Protein AF-A0A6M3JPR7-F1 (afdb_monomer_lite)

pLDDT: mean 76.63, std 16.56, range [42.06, 94.94]

Sequence (146 aa):
TGLKMEKDELDKMLKEKGIVEGVSNKSWAKVNKSKLPSSAFLIVGDPEKKSTWKLPYKEENGDVNLGALRAIAAAVAGARTGKPMTIPTEVKTKIEKLLKQYKIGQYANESAEDVSYFESELAKLNFLETIKEENTTIGFYEYRRT

Organism: NCBI:txid1070528

Foldseek 3Di:
DDPPDDPVVVQVVCVVVVNDAAA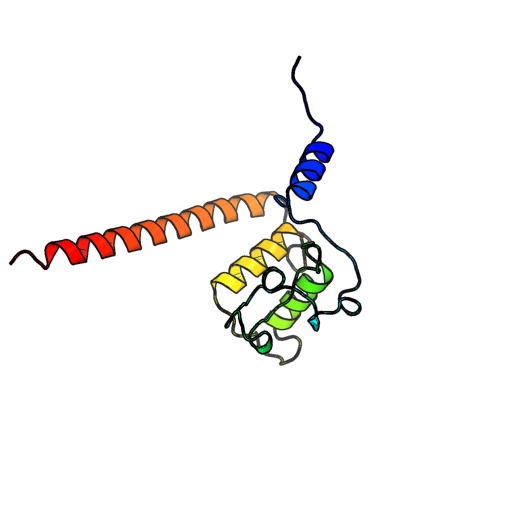DAPDPVPADPVPAQLLQALFDDDNVDCVRTDQGQAGNSRHGYPNSLQVVVCVQCPVPNVHGDDDDPVSVVVSVLVCCVVCHDPNVPDDPVVNVVVVVVVVVVVVVVVVVVVVVVVVVVVVPPD

Radius of gyration: 19.87 Å; chains: 1; bounding box: 50×45×60 Å

Structure (mmCIF, N/CA/C/O backbone):
data_AF-A0A6M3JPR7-F1
#
_entry.id   AF-A0A6M3JPR7-F1
#
loop_
_atom_site.group_PDB
_atom_site.id
_atom_site.type_symbol
_atom_site.label_atom_id
_atom_site.label_alt_id
_atom_site.label_comp_id
_atom_site.label_asym_id
_atom_site.label_entity_id
_atom_site.label_seq_id
_atom_site.pdbx_PDB_ins_code
_atom_site.Cartn_x
_atom_site.Cartn_y
_atom_site.Cartn_z
_atom_site.occupancy
_atom_site.B_iso_or_equiv
_atom_site.auth_seq_id
_atom_site.auth_comp_id
_atom_site.auth_asym_id
_atom_site.auth_atom_id
_atom_site.pdbx_PDB_model_num
ATOM 1 N N . THR A 1 1 ? -26.005 25.138 20.123 1.00 44.25 1 THR A N 1
ATOM 2 C CA . THR A 1 1 ? -24.667 24.861 20.688 1.00 44.25 1 THR A CA 1
ATOM 3 C C . THR A 1 1 ? -24.030 23.810 19.808 1.00 44.25 1 THR A C 1
ATOM 5 O O . THR A 1 1 ? -24.482 22.675 19.821 1.00 44.25 1 THR A O 1
ATOM 8 N N . GLY A 1 2 ? -23.142 24.214 18.898 1.00 48.09 2 GLY A N 1
ATOM 9 C CA . GLY A 1 2 ? -22.598 23.309 17.884 1.00 48.09 2 GLY A CA 1
ATOM 10 C C . GLY A 1 2 ? -21.660 22.295 18.525 1.00 48.09 2 GLY A C 1
ATOM 11 O O . GLY A 1 2 ? -20.641 22.689 19.085 1.00 48.09 2 GLY A O 1
ATOM 12 N N . LEU A 1 3 ? -22.019 21.014 18.450 1.00 47.62 3 LEU A N 1
ATOM 13 C CA . LEU A 1 3 ? -21.139 19.890 18.757 1.00 47.62 3 LEU A CA 1
ATOM 14 C C . LEU A 1 3 ? -19.966 19.922 17.770 1.00 47.62 3 LEU A C 1
ATOM 16 O O . LEU A 1 3 ? -20.029 19.340 16.690 1.00 47.62 3 LEU A O 1
ATOM 20 N N . LYS A 1 4 ? -18.898 20.642 18.116 1.00 55.38 4 LYS A N 1
ATOM 21 C CA . LYS A 1 4 ? -17.585 20.383 17.534 1.00 55.38 4 LYS A CA 1
ATOM 22 C C . LYS A 1 4 ? -17.091 19.098 18.189 1.00 55.38 4 LYS A C 1
ATOM 24 O O . LYS A 1 4 ? -16.479 19.161 19.246 1.00 55.38 4 LYS A O 1
ATOM 29 N N . MET A 1 5 ? -17.428 17.950 17.604 1.00 58.34 5 MET A N 1
ATOM 30 C CA . MET A 1 5 ? -16.654 16.739 17.878 1.00 58.34 5 MET A CA 1
ATOM 31 C C . MET A 1 5 ? -15.210 17.030 17.479 1.00 58.34 5 MET A C 1
ATOM 33 O O . MET A 1 5 ? -14.964 17.551 16.385 1.00 58.34 5 MET A O 1
ATOM 37 N N . GLU A 1 6 ? -14.273 16.748 18.377 1.00 72.62 6 GLU A N 1
ATOM 38 C CA . GLU A 1 6 ? -12.856 16.850 18.058 1.00 72.62 6 GLU A CA 1
ATOM 39 C C . GLU A 1 6 ? -12.512 15.849 16.954 1.00 72.62 6 GLU A C 1
ATOM 41 O O . GLU A 1 6 ? -13.039 14.736 16.897 1.00 72.62 6 GLU A O 1
ATOM 46 N N . LYS A 1 7 ? -11.620 16.263 16.051 1.00 65.00 7 LYS A N 1
ATOM 47 C CA . LYS A 1 7 ? -11.172 15.451 14.914 1.00 65.00 7 LYS A CA 1
ATOM 48 C C . LYS A 1 7 ? -10.699 14.059 15.356 1.00 65.00 7 LYS A C 1
ATOM 50 O O . LYS A 1 7 ? -10.985 13.078 14.679 1.00 65.00 7 LYS A O 1
ATOM 55 N N . ASP A 1 8 ? -10.069 13.981 16.523 1.00 67.50 8 ASP A N 1
ATOM 56 C CA . ASP A 1 8 ? -9.531 12.744 17.086 1.00 67.50 8 ASP A CA 1
ATOM 57 C C . ASP A 1 8 ? -10.634 11.768 17.537 1.00 67.50 8 ASP A C 1
ATOM 59 O O . ASP A 1 8 ? -10.497 10.554 17.371 1.00 67.50 8 ASP A O 1
ATOM 63 N N . GLU A 1 9 ? -11.764 12.271 18.047 1.00 73.88 9 GLU A N 1
ATOM 64 C CA . GLU A 1 9 ? -12.931 11.439 18.371 1.00 73.88 9 GLU A CA 1
ATOM 65 C C . GLU A 1 9 ? -13.627 10.936 17.105 1.00 73.88 9 GLU A C 1
ATOM 67 O O . GLU A 1 9 ? -14.051 9.779 17.050 1.00 73.88 9 GLU A O 1
ATOM 72 N N . LEU A 1 10 ? -13.695 11.776 16.068 1.00 70.00 10 LEU A N 1
ATOM 73 C CA . LEU A 1 10 ? -14.242 11.389 14.772 1.00 70.00 10 LEU A CA 1
ATOM 74 C C . LEU A 1 10 ? -13.397 10.276 14.135 1.00 70.00 10 LEU A C 1
ATOM 76 O O . LEU A 1 10 ? -13.945 9.255 13.726 1.00 70.00 10 LEU A O 1
ATOM 80 N N . ASP A 1 11 ? -12.071 10.427 14.120 1.00 66.19 11 ASP A N 1
ATOM 81 C CA . ASP A 1 11 ? -11.140 9.422 13.595 1.00 66.19 11 ASP A CA 1
ATOM 82 C C . ASP A 1 11 ? -11.222 8.111 14.388 1.00 66.19 11 ASP A C 1
ATOM 84 O O . ASP A 1 11 ? -11.224 7.024 13.803 1.00 66.19 11 ASP A O 1
ATOM 88 N N . LYS A 1 12 ? -11.373 8.189 15.716 1.00 69.94 12 LYS A N 1
ATOM 89 C CA . LYS A 1 12 ? -11.585 7.013 16.567 1.00 69.94 12 LYS A CA 1
ATOM 90 C C . LYS A 1 12 ? -12.901 6.301 16.243 1.00 69.94 12 LYS A C 1
ATOM 92 O O . LYS A 1 12 ? -12.891 5.089 16.031 1.00 69.94 12 LYS A O 1
ATOM 97 N N . MET A 1 13 ? -14.014 7.031 16.139 1.00 69.75 13 MET A N 1
ATOM 98 C CA . MET A 1 13 ? -15.317 6.459 15.778 1.00 69.75 13 MET A CA 1
ATOM 99 C C . MET A 1 13 ? -15.316 5.864 14.368 1.00 69.75 13 MET A C 1
ATOM 101 O O . MET A 1 13 ? -15.912 4.813 14.134 1.00 69.75 13 MET A O 1
ATOM 105 N N . LEU A 1 14 ? -14.653 6.519 13.414 1.00 66.81 14 LEU A N 1
ATOM 106 C CA . LEU A 1 14 ? -14.526 6.022 12.049 1.00 66.81 14 LEU A CA 1
ATOM 107 C C . LEU A 1 14 ? -13.654 4.763 11.990 1.00 66.81 14 LEU A C 1
ATOM 109 O O . LEU A 1 14 ? -13.977 3.841 11.243 1.00 66.81 14 LEU A O 1
ATOM 113 N N . LYS A 1 15 ? -12.599 4.681 12.807 1.00 65.06 15 LYS A N 1
ATOM 114 C CA . LYS A 1 15 ? -11.770 3.479 12.944 1.00 65.06 15 LYS A CA 1
ATOM 115 C C . LYS A 1 15 ? -12.541 2.320 13.582 1.00 65.06 15 LYS A C 1
ATOM 117 O O . LYS A 1 15 ? -12.483 1.203 13.078 1.00 65.06 15 LYS A O 1
ATOM 122 N N . GLU A 1 16 ? -13.316 2.579 14.636 1.00 66.25 16 GLU A N 1
ATOM 123 C CA . GLU A 1 16 ? -14.183 1.577 15.282 1.00 66.25 16 GLU A CA 1
ATOM 124 C C . GLU A 1 16 ? -15.290 1.073 14.348 1.00 66.25 16 GLU A C 1
ATOM 126 O O . GLU A 1 16 ? -15.624 -0.110 14.357 1.00 66.25 16 GLU A O 1
ATOM 131 N N . LYS A 1 17 ? -15.819 1.947 13.485 1.00 61.78 17 LYS A N 1
ATOM 132 C CA . LYS A 1 17 ? -16.781 1.576 12.439 1.00 61.78 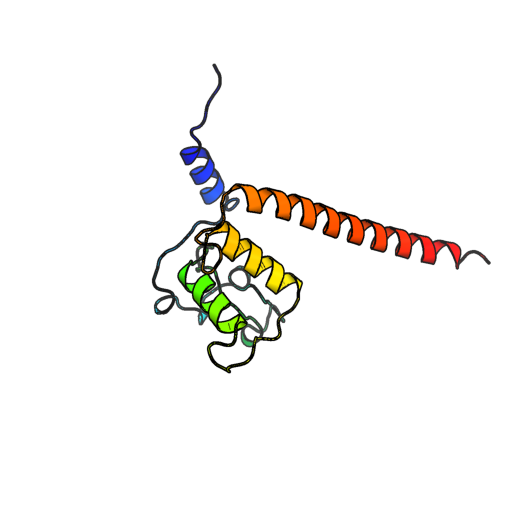17 LYS A CA 1
ATOM 133 C C . LYS A 1 17 ? -16.137 0.927 11.207 1.00 61.78 17 LYS A C 1
ATOM 135 O O . LYS A 1 17 ? -16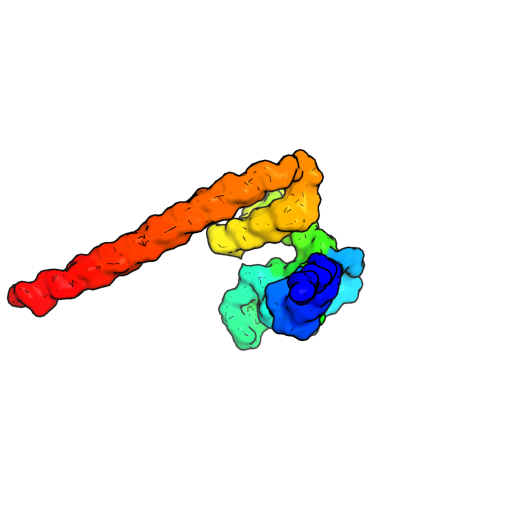.855 0.598 10.267 1.00 61.78 17 LYS A O 1
ATOM 140 N N . GLY A 1 18 ? -14.811 0.756 11.185 1.00 55.28 18 GLY A N 1
ATOM 141 C CA . GLY A 1 18 ? -14.072 0.189 10.051 1.00 55.28 18 GLY A CA 1
ATOM 142 C C . GLY A 1 18 ? -14.085 1.063 8.791 1.00 55.28 18 GLY A C 1
ATOM 143 O O . GLY A 1 18 ? -13.797 0.572 7.703 1.00 55.28 18 GLY A O 1
ATOM 144 N N . ILE A 1 19 ? -14.440 2.343 8.928 1.00 56.31 19 ILE A N 1
ATOM 145 C CA . ILE A 1 19 ? -14.526 3.321 7.834 1.00 56.31 19 ILE A CA 1
ATOM 146 C C . ILE A 1 19 ? -13.140 3.903 7.526 1.00 56.31 19 ILE A C 1
ATOM 148 O O . ILE A 1 19 ? -12.846 4.217 6.374 1.00 56.31 19 ILE A O 1
ATOM 152 N N . VAL A 1 20 ? -12.273 4.021 8.537 1.00 59.84 20 VAL A N 1
ATOM 153 C CA . VAL A 1 20 ? -10.898 4.516 8.385 1.00 59.84 20 VAL A CA 1
ATOM 154 C C . VAL A 1 20 ? -9.914 3.418 8.766 1.00 59.84 20 VAL A C 1
ATOM 156 O O . VAL A 1 20 ? -9.934 2.894 9.880 1.00 59.84 20 VAL A O 1
ATOM 159 N N . GLU A 1 21 ? -9.042 3.067 7.823 1.00 71.12 21 GLU A N 1
ATOM 160 C CA . GLU A 1 21 ? -7.968 2.100 8.042 1.00 71.12 21 GLU A CA 1
ATOM 161 C C . GLU A 1 21 ? -6.944 2.685 9.023 1.00 71.12 21 GLU A C 1
ATOM 163 O O . GLU A 1 21 ? -6.419 3.783 8.815 1.00 71.12 21 GLU A O 1
ATOM 168 N N . GLY A 1 22 ? -6.641 1.963 10.103 1.00 80.69 22 GLY A N 1
ATOM 169 C CA . GLY A 1 22 ? -5.565 2.365 10.999 1.00 80.69 22 GLY A CA 1
ATOM 170 C C . GLY A 1 22 ? -4.186 2.121 10.391 1.00 80.69 22 GLY A C 1
ATOM 171 O O . GLY A 1 22 ? -4.035 1.460 9.365 1.00 80.69 22 GLY A O 1
ATOM 172 N N . VAL A 1 23 ? -3.156 2.655 11.045 1.00 86.25 23 VAL A N 1
ATOM 173 C CA . VAL A 1 23 ? -1.761 2.528 10.609 1.00 86.25 23 VAL A CA 1
ATOM 174 C C . VAL A 1 23 ? -0.957 1.774 11.656 1.00 86.25 23 VAL A C 1
ATOM 176 O O . VAL A 1 23 ? -1.051 2.063 12.849 1.00 86.25 23 VAL A O 1
ATOM 179 N N . SER A 1 24 ? -0.122 0.840 11.205 1.00 88.88 24 SER A N 1
ATOM 180 C CA . SER A 1 24 ? 0.785 0.069 12.048 1.00 88.88 24 SER A CA 1
ATOM 181 C C . SER A 1 24 ? 2.248 0.272 11.654 1.00 88.88 24 SER A C 1
ATOM 183 O O . SER A 1 24 ? 2.633 0.211 10.482 1.00 88.88 24 SER A O 1
ATOM 185 N N . ASN A 1 25 ? 3.084 0.450 12.681 1.00 87.62 25 ASN A N 1
ATOM 186 C CA . ASN A 1 25 ? 4.546 0.484 12.592 1.00 87.62 25 ASN A CA 1
ATOM 187 C C . ASN A 1 25 ? 5.201 -0.824 13.069 1.00 87.62 25 ASN A C 1
ATOM 189 O O . ASN A 1 25 ? 6.418 -0.875 13.256 1.00 87.62 25 ASN A O 1
ATOM 193 N N . LYS A 1 26 ? 4.423 -1.894 13.292 1.00 88.94 26 LYS A N 1
ATOM 194 C CA . LYS A 1 26 ? 4.992 -3.186 13.696 1.00 88.94 26 LYS A CA 1
ATOM 195 C C . LYS A 1 26 ? 5.952 -3.704 12.631 1.00 88.94 26 LYS A C 1
ATOM 197 O O . LYS A 1 26 ? 5.739 -3.538 11.430 1.00 88.94 26 LYS A O 1
ATOM 202 N N . SER A 1 27 ? 6.994 -4.397 13.086 1.00 90.69 27 SER A N 1
ATOM 203 C CA . SER A 1 27 ? 7.971 -5.020 12.195 1.00 90.69 27 SER A CA 1
ATOM 204 C C . SER A 1 27 ? 7.286 -5.979 11.221 1.00 90.69 27 SER A C 1
ATOM 206 O O . SER A 1 27 ? 6.722 -6.997 11.625 1.00 90.69 27 SER A O 1
ATOM 208 N N . TRP A 1 28 ? 7.394 -5.684 9.924 1.00 91.75 28 TRP A N 1
ATOM 209 C CA . TRP A 1 28 ? 6.768 -6.480 8.867 1.00 91.75 28 TRP A CA 1
ATOM 210 C C . TRP A 1 28 ? 7.301 -7.918 8.769 1.00 91.75 28 TRP A C 1
ATOM 212 O O . TRP A 1 28 ? 6.646 -8.813 8.232 1.00 91.75 28 TRP A O 1
ATOM 222 N N . ALA A 1 29 ? 8.492 -8.165 9.315 1.00 89.31 29 ALA A N 1
ATOM 223 C CA . ALA A 1 29 ? 9.058 -9.503 9.424 1.00 89.31 29 ALA A CA 1
ATOM 224 C C . ALA A 1 29 ? 8.332 -10.370 10.467 1.00 89.31 29 ALA A C 1
ATOM 226 O O . ALA A 1 29 ? 8.294 -11.586 10.316 1.00 89.31 29 ALA A O 1
ATOM 227 N N . LYS A 1 30 ? 7.737 -9.754 11.500 1.00 89.12 30 LYS A N 1
ATOM 228 C CA . LYS A 1 30 ? 7.038 -10.458 12.589 1.00 89.12 30 LYS A CA 1
ATOM 229 C C . LYS A 1 30 ? 5.579 -10.792 12.261 1.00 89.12 30 LYS A C 1
ATOM 231 O O . LYS A 1 30 ? 4.969 -11.587 12.968 1.00 89.12 30 LYS A O 1
ATOM 236 N N . VAL A 1 31 ? 5.011 -10.195 11.212 1.00 89.12 31 VAL A N 1
ATOM 237 C CA . VAL A 1 31 ? 3.620 -10.445 10.809 1.00 89.12 31 VAL A CA 1
ATOM 238 C C . VAL A 1 31 ? 3.509 -11.804 10.119 1.00 89.12 31 VAL A C 1
ATOM 240 O O . VAL A 1 31 ? 4.210 -12.084 9.140 1.00 89.12 31 VAL A O 1
ATOM 243 N N . ASN A 1 32 ? 2.584 -12.642 10.592 1.00 89.75 32 ASN A N 1
ATOM 244 C CA . ASN A 1 32 ? 2.316 -13.935 9.977 1.00 89.75 32 ASN A CA 1
ATOM 245 C C . ASN A 1 32 ? 1.437 -13.791 8.722 1.00 89.75 32 ASN A C 1
ATOM 247 O O . ASN A 1 32 ? 0.214 -13.897 8.762 1.00 89.75 32 ASN A O 1
ATOM 251 N N . LYS A 1 33 ? 2.087 -13.618 7.569 1.00 87.75 33 LYS A N 1
ATOM 252 C CA . LYS A 1 33 ? 1.430 -13.416 6.264 1.00 87.75 33 LYS A CA 1
ATOM 253 C C . LYS A 1 33 ? 0.546 -14.591 5.826 1.00 87.75 33 LYS A C 1
ATOM 255 O O . LYS A 1 33 ? -0.365 -14.402 5.026 1.00 87.75 33 LYS A O 1
ATOM 260 N N . SER A 1 34 ? 0.790 -15.794 6.355 1.00 86.94 34 SER A N 1
ATOM 261 C CA . SER A 1 34 ? -0.007 -16.986 6.031 1.00 86.94 34 SER A CA 1
ATOM 262 C C . SER A 1 34 ? -1.408 -16.960 6.643 1.00 86.94 34 SER A C 1
ATOM 264 O O . SER A 1 34 ? -2.288 -17.656 6.143 1.00 86.94 34 SER A O 1
ATOM 266 N N . LYS A 1 35 ? -1.647 -16.133 7.668 1.00 89.44 35 LYS A N 1
ATOM 267 C CA . LYS A 1 35 ? -2.940 -16.011 8.360 1.00 89.44 35 LYS A CA 1
ATOM 268 C C . LYS A 1 35 ? -3.775 -14.810 7.916 1.00 89.44 35 LYS A C 1
ATOM 270 O O . LYS A 1 35 ? -4.952 -14.736 8.237 1.00 89.44 35 LYS A O 1
ATOM 275 N N . LEU A 1 36 ? -3.203 -13.926 7.100 1.00 92.00 36 LEU A N 1
ATOM 276 C CA . LEU A 1 36 ? -3.889 -12.721 6.638 1.00 92.00 36 LEU A CA 1
ATOM 277 C C . LEU A 1 36 ? -5.115 -13.046 5.757 1.00 92.00 36 LEU A C 1
ATOM 279 O O . LEU A 1 36 ? -5.024 -13.967 4.932 1.00 92.00 36 LEU A O 1
ATOM 283 N N . PRO A 1 37 ? -6.228 -12.300 5.892 1.00 92.44 37 PRO A N 1
ATOM 284 C CA . PRO A 1 37 ? -7.397 -12.417 5.018 1.00 92.44 37 PRO A CA 1
ATOM 285 C C . PRO A 1 37 ? -7.110 -11.855 3.617 1.00 92.44 37 PRO A C 1
ATOM 287 O O . PRO A 1 37 ? -6.141 -11.122 3.427 1.00 92.44 37 PRO A O 1
ATOM 290 N N . SER A 1 38 ? -7.963 -12.155 2.633 1.00 91.81 38 SER A N 1
ATOM 291 C CA . SER A 1 38 ? -7.824 -11.658 1.250 1.00 91.81 38 SER A CA 1
ATOM 292 C C . SER A 1 38 ? -7.805 -10.128 1.167 1.00 91.81 38 SER A C 1
ATOM 294 O O . SER A 1 38 ? -7.026 -9.561 0.406 1.00 91.81 38 SER A O 1
ATOM 296 N N . SER A 1 39 ? -8.579 -9.454 2.022 1.00 90.50 39 SER A N 1
ATOM 297 C CA . SER A 1 39 ? -8.640 -7.989 2.126 1.00 90.50 39 SER A CA 1
ATOM 298 C C . SER A 1 39 ? -7.304 -7.327 2.486 1.00 90.50 39 SER A C 1
ATOM 300 O O . SER A 1 39 ? -7.146 -6.121 2.288 1.00 90.50 39 SER A O 1
ATOM 302 N N . ALA A 1 40 ? -6.334 -8.096 2.993 1.00 93.25 40 ALA A N 1
ATOM 303 C CA . ALA A 1 40 ? -5.004 -7.611 3.337 1.00 93.25 40 ALA A CA 1
ATOM 304 C C . ALA A 1 40 ? -4.013 -7.597 2.162 1.00 93.25 40 ALA A C 1
ATOM 306 O O . ALA A 1 40 ? -2.862 -7.185 2.343 1.00 93.25 40 ALA A O 1
ATOM 307 N N . PHE A 1 41 ? -4.430 -8.046 0.976 1.00 94.69 41 PHE A N 1
ATOM 308 C CA . PHE A 1 41 ? -3.602 -8.148 -0.224 1.00 94.69 41 PHE A CA 1
ATOM 309 C C . PHE A 1 41 ? -4.057 -7.143 -1.283 1.00 94.69 41 PHE A C 1
ATOM 311 O O . PHE A 1 41 ? -5.246 -6.883 -1.444 1.00 94.69 41 PHE A O 1
ATOM 318 N N . LEU A 1 42 ? -3.103 -6.571 -2.022 1.00 93.19 42 LEU A N 1
ATOM 319 C CA . LEU A 1 42 ? -3.425 -5.688 -3.150 1.00 93.19 42 LEU A CA 1
ATOM 320 C C . LEU A 1 42 ? -3.823 -6.463 -4.404 1.00 93.19 42 LEU A C 1
ATOM 322 O O . LEU A 1 42 ? -4.541 -5.932 -5.243 1.00 93.19 42 LEU A O 1
ATOM 326 N N . ILE A 1 43 ? -3.341 -7.699 -4.533 1.00 91.88 43 ILE A N 1
ATOM 327 C CA . ILE A 1 43 ? -3.663 -8.584 -5.647 1.00 91.88 43 ILE A CA 1
ATOM 328 C C . ILE A 1 43 ? -4.313 -9.827 -5.061 1.00 91.88 43 ILE A C 1
ATOM 330 O O . ILE A 1 43 ? -3.656 -10.595 -4.354 1.00 91.88 43 ILE A O 1
ATOM 334 N N . VAL A 1 44 ? -5.581 -10.032 -5.389 1.00 90.81 44 VAL A N 1
ATOM 335 C CA . VAL A 1 44 ? -6.329 -11.255 -5.103 1.00 90.81 44 VAL A CA 1
ATOM 336 C C . VAL A 1 44 ? -6.696 -11.839 -6.458 1.00 90.81 44 VAL A C 1
ATOM 338 O O . VAL A 1 44 ? -7.485 -11.245 -7.181 1.00 90.81 44 VAL A O 1
ATOM 341 N N . GLY A 1 45 ? -6.042 -12.937 -6.838 1.00 88.56 45 GLY A N 1
ATOM 342 C CA . GLY A 1 45 ? -6.407 -13.678 -8.042 1.00 88.56 45 GLY A CA 1
ATOM 343 C C . GLY A 1 45 ? -7.663 -14.500 -7.776 1.00 88.56 45 GLY A C 1
ATOM 344 O O . GLY A 1 45 ? -8.771 -13.984 -7.757 1.00 88.56 45 GLY A O 1
ATOM 345 N N . ASP A 1 46 ? -7.469 -15.785 -7.509 1.00 87.94 46 ASP A N 1
ATOM 346 C CA . ASP A 1 46 ? -8.547 -16.694 -7.134 1.00 87.94 46 ASP A CA 1
ATOM 347 C C . ASP A 1 46 ? -8.827 -16.589 -5.614 1.00 87.94 46 ASP A C 1
ATOM 349 O O . ASP A 1 46 ? -7.908 -16.822 -4.810 1.00 87.94 46 ASP A O 1
ATOM 353 N N . PRO A 1 47 ? -10.061 -16.239 -5.191 1.00 86.75 47 PRO A N 1
ATOM 354 C CA . PRO A 1 47 ? -10.447 -16.139 -3.783 1.00 86.75 47 PRO A CA 1
ATOM 355 C C . PRO A 1 47 ? -10.322 -17.448 -2.996 1.00 86.75 47 PRO A C 1
ATOM 357 O O . PRO A 1 47 ? -10.172 -17.405 -1.780 1.00 86.75 47 PRO A O 1
ATOM 360 N N . GLU A 1 48 ? -10.353 -18.607 -3.645 1.00 87.38 48 GLU A N 1
ATOM 361 C CA . GLU A 1 48 ? -10.220 -19.900 -2.965 1.00 87.38 48 GLU A CA 1
ATOM 362 C C . GLU A 1 48 ? -8.757 -20.357 -2.893 1.00 87.38 48 GLU A C 1
ATOM 364 O O . GLU A 1 48 ? -8.372 -21.176 -2.054 1.00 87.38 48 GLU A O 1
ATOM 369 N N . LYS A 1 49 ? -7.889 -19.769 -3.726 1.00 91.06 49 LYS A N 1
ATOM 370 C CA . LYS A 1 49 ? -6.490 -20.173 -3.861 1.00 91.06 49 LYS A CA 1
ATOM 371 C C . LYS A 1 49 ? -5.524 -19.091 -3.390 1.00 91.06 49 LYS A C 1
ATOM 373 O O . LYS A 1 49 ? -4.955 -18.330 -4.177 1.00 91.06 49 LYS A O 1
ATOM 378 N N . LYS A 1 50 ? -5.213 -19.117 -2.091 1.00 88.56 50 LYS A N 1
ATOM 379 C CA . LYS A 1 50 ? -4.323 -18.157 -1.403 1.00 88.56 50 LYS A CA 1
ATOM 380 C C . LYS A 1 50 ? -2.939 -17.970 -2.035 1.00 88.56 50 LYS A C 1
ATOM 382 O O . LYS A 1 50 ? -2.350 -16.899 -1.927 1.00 88.56 50 LYS A O 1
ATOM 387 N N . SER A 1 51 ? -2.405 -18.974 -2.735 1.00 90.31 51 SER A N 1
ATOM 388 C CA . SER A 1 51 ? -1.116 -18.852 -3.438 1.00 90.31 51 SER A CA 1
ATOM 389 C C . SER A 1 51 ? -1.130 -17.797 -4.554 1.00 90.31 51 SER A C 1
ATOM 391 O O . SER A 1 51 ? -0.066 -17.308 -4.954 1.00 90.31 51 SER A O 1
ATOM 393 N N . THR A 1 52 ? -2.318 -17.464 -5.068 1.00 90.94 52 THR A N 1
ATOM 394 C CA . THR A 1 52 ? -2.526 -16.431 -6.090 1.00 90.94 52 THR A CA 1
ATOM 395 C C . THR A 1 52 ? -2.539 -15.021 -5.504 1.00 90.94 52 THR A C 1
ATOM 397 O O . THR A 1 52 ? -2.375 -14.061 -6.251 1.00 90.94 52 THR A O 1
ATOM 400 N N . TRP A 1 53 ? -2.663 -14.876 -4.181 1.00 93.75 53 TRP A N 1
ATOM 401 C CA . TRP A 1 53 ? -2.709 -13.570 -3.533 1.00 93.75 53 TRP A CA 1
ATOM 402 C C . TRP A 1 53 ? -1.298 -13.006 -3.380 1.00 93.75 53 TRP A C 1
ATOM 404 O O . TRP A 1 53 ? -0.381 -13.701 -2.927 1.00 93.75 53 TRP A O 1
ATOM 414 N N . LYS A 1 54 ? -1.098 -11.746 -3.771 1.00 92.81 54 LYS A N 1
ATOM 415 C CA . LYS A 1 54 ? 0.215 -11.083 -3.779 1.00 92.81 54 LYS A CA 1
ATOM 416 C C . LYS A 1 54 ? 0.140 -9.701 -3.141 1.00 92.81 54 LYS A C 1
ATOM 418 O O . LYS A 1 54 ? -0.920 -9.093 -3.040 1.00 92.81 54 LYS A O 1
ATOM 423 N N . LEU A 1 55 ? 1.314 -9.214 -2.740 1.00 93.38 55 LEU A N 1
ATOM 424 C CA . LEU A 1 55 ? 1.510 -7.887 -2.151 1.00 93.38 55 LEU A CA 1
ATOM 425 C C . LEU A 1 55 ? 0.637 -7.654 -0.896 1.00 93.38 55 LEU A C 1
ATOM 427 O O . LEU A 1 55 ? -0.247 -6.796 -0.906 1.00 93.38 55 LEU A O 1
ATOM 431 N N . PRO A 1 56 ? 0.864 -8.428 0.185 1.00 94.81 56 PRO A N 1
ATOM 432 C CA . PRO A 1 56 ? 0.230 -8.165 1.472 1.00 94.81 56 PRO A CA 1
ATOM 433 C C . PRO A 1 56 ? 0.690 -6.818 2.034 1.00 94.81 56 PRO A C 1
ATOM 435 O O . PRO A 1 56 ? 1.893 -6.550 2.063 1.00 94.81 56 PRO A O 1
ATOM 438 N N . TYR A 1 57 ? -0.257 -6.004 2.497 1.00 94.94 57 TYR A N 1
ATOM 439 C CA . TYR A 1 57 ? 0.001 -4.652 3.004 1.00 94.94 57 TYR A CA 1
ATOM 440 C C . TYR A 1 57 ? -0.729 -4.309 4.309 1.00 94.94 57 TYR A C 1
ATOM 442 O O . TYR A 1 57 ? -0.335 -3.354 4.979 1.00 94.94 57 TYR A O 1
ATOM 450 N N . LYS A 1 58 ? -1.743 -5.094 4.695 1.00 93.94 58 LYS A N 1
ATOM 451 C CA . LYS A 1 58 ? -2.452 -4.937 5.973 1.00 93.94 58 LYS A CA 1
ATOM 452 C C . LYS A 1 58 ? -2.140 -6.057 6.957 1.00 93.94 58 LYS A C 1
ATOM 454 O O . LYS A 1 58 ? -1.693 -7.141 6.577 1.00 93.94 58 LYS A O 1
ATOM 459 N N . GLU A 1 59 ? -2.397 -5.777 8.225 1.00 92.12 59 GLU A N 1
ATOM 460 C CA . GLU A 1 59 ? -2.433 -6.754 9.310 1.00 92.12 59 GLU A CA 1
ATOM 461 C C . GLU A 1 59 ? -3.816 -7.419 9.432 1.00 92.12 59 GLU A C 1
ATOM 463 O O . GLU A 1 59 ? -4.769 -7.049 8.748 1.00 92.12 59 GLU A O 1
ATOM 468 N N . GLU A 1 60 ? -3.930 -8.427 10.303 1.00 89.31 60 GLU A N 1
ATOM 469 C CA . GLU A 1 60 ? -5.180 -9.178 10.528 1.00 89.31 60 GLU A CA 1
ATOM 470 C C . GLU A 1 60 ? -6.334 -8.282 11.002 1.00 89.31 60 GLU A C 1
ATOM 472 O O . GLU A 1 60 ? -7.488 -8.546 10.685 1.00 89.31 60 GLU A O 1
ATOM 477 N N . ASN A 1 61 ? -6.020 -7.200 11.716 1.00 85.31 61 ASN A N 1
ATOM 478 C CA . ASN A 1 61 ? -6.989 -6.215 12.193 1.00 85.31 61 ASN A CA 1
ATOM 479 C C . ASN A 1 61 ? -7.387 -5.174 11.128 1.00 85.31 61 ASN A C 1
ATOM 481 O O . ASN A 1 61 ? -8.147 -4.261 11.434 1.00 85.31 61 ASN A O 1
ATOM 485 N N . GLY A 1 62 ? -6.860 -5.280 9.904 1.00 85.75 62 GLY A N 1
ATOM 486 C CA . GLY A 1 62 ? -7.128 -4.342 8.815 1.00 85.75 62 GLY A CA 1
ATOM 487 C C . GLY A 1 62 ? -6.238 -3.097 8.797 1.00 85.75 62 GLY A C 1
ATOM 488 O O . GLY A 1 62 ? -6.328 -2.332 7.838 1.00 85.75 62 GLY A O 1
ATOM 489 N N . ASP A 1 63 ? -5.350 -2.912 9.781 1.00 89.94 63 ASP A N 1
ATOM 490 C CA . ASP A 1 63 ? -4.429 -1.773 9.800 1.00 89.94 63 ASP A CA 1
ATOM 491 C C . ASP A 1 63 ? -3.385 -1.894 8.681 1.00 89.94 63 ASP A C 1
ATOM 493 O O . ASP A 1 63 ? -2.778 -2.951 8.474 1.00 89.94 63 ASP A O 1
ATOM 497 N N . VAL A 1 64 ? -3.119 -0.788 7.991 1.00 91.88 64 VAL A N 1
ATOM 498 C CA . VAL A 1 64 ? -2.073 -0.684 6.973 1.00 91.88 64 VAL A CA 1
ATOM 499 C C . VAL A 1 64 ? -0.703 -0.681 7.639 1.00 91.88 64 VAL A C 1
ATOM 501 O O . VAL A 1 64 ? -0.400 0.165 8.482 1.00 91.88 64 VAL A O 1
ATOM 504 N N . ASN A 1 65 ? 0.169 -1.605 7.239 1.00 94.12 65 ASN A N 1
ATOM 505 C CA . ASN A 1 65 ? 1.520 -1.691 7.775 1.00 94.12 65 ASN A CA 1
ATOM 506 C C . ASN A 1 65 ? 2.505 -0.897 6.899 1.00 94.12 65 ASN A C 1
ATOM 508 O O . ASN A 1 65 ? 2.756 -1.239 5.740 1.00 94.12 65 ASN A O 1
ATOM 512 N N . LEU A 1 66 ? 3.130 0.143 7.460 1.00 92.56 66 LEU A N 1
ATOM 513 C CA . LEU A 1 66 ? 4.051 1.004 6.702 1.00 92.56 66 LEU A CA 1
ATOM 514 C C . LEU A 1 66 ? 5.329 0.270 6.268 1.00 92.56 66 LEU A C 1
ATOM 516 O O . LEU A 1 66 ? 5.926 0.585 5.237 1.00 92.56 66 LEU A O 1
ATOM 520 N N . GLY A 1 67 ? 5.771 -0.723 7.044 1.00 92.81 67 GLY A N 1
ATOM 521 C CA . GLY A 1 67 ? 6.877 -1.602 6.663 1.00 92.81 67 GLY A CA 1
ATOM 522 C C . GLY A 1 67 ? 6.532 -2.472 5.453 1.00 92.81 67 GLY A C 1
ATOM 523 O O . GLY A 1 67 ? 7.387 -2.697 4.595 1.00 92.81 67 GLY A O 1
ATOM 524 N N . ALA A 1 68 ? 5.273 -2.901 5.343 1.00 93.56 68 ALA A N 1
ATOM 525 C CA . ALA A 1 68 ? 4.781 -3.641 4.190 1.00 93.56 68 ALA A CA 1
ATOM 526 C C . ALA A 1 68 ? 4.782 -2.786 2.920 1.00 93.56 68 ALA A C 1
ATOM 528 O O . ALA A 1 68 ? 5.298 -3.228 1.896 1.00 93.56 68 ALA A O 1
ATOM 529 N N . LEU A 1 69 ? 4.291 -1.546 2.998 1.00 93.94 69 LEU A N 1
ATOM 530 C CA . LEU A 1 69 ? 4.285 -0.621 1.860 1.00 93.94 69 LEU A CA 1
ATOM 531 C C . LEU A 1 69 ? 5.698 -0.322 1.343 1.00 93.94 69 LEU A C 1
ATOM 533 O O . LEU A 1 69 ? 5.929 -0.368 0.136 1.00 93.94 69 LEU A O 1
ATOM 537 N N . ARG A 1 70 ? 6.671 -0.111 2.241 1.00 92.62 70 ARG A N 1
ATOM 538 C CA . ARG A 1 70 ? 8.091 0.040 1.862 1.00 92.62 70 ARG A CA 1
ATOM 539 C C . ARG A 1 70 ? 8.625 -1.199 1.142 1.00 92.62 70 ARG A C 1
ATOM 541 O O . ARG A 1 70 ? 9.290 -1.080 0.115 1.00 92.62 70 ARG A O 1
ATOM 548 N N . ALA A 1 71 ? 8.317 -2.387 1.662 1.00 92.44 71 ALA A N 1
ATOM 549 C CA . ALA A 1 71 ? 8.736 -3.644 1.050 1.00 92.44 71 ALA A CA 1
ATOM 550 C C . ALA A 1 71 ? 8.092 -3.860 -0.330 1.00 92.44 71 ALA A C 1
ATOM 552 O O . ALA A 1 71 ? 8.759 -4.346 -1.242 1.00 92.44 71 ALA A O 1
ATOM 553 N N . ILE A 1 72 ? 6.822 -3.476 -0.496 1.00 93.62 72 ILE A N 1
ATOM 554 C CA . ILE A 1 72 ? 6.114 -3.524 -1.780 1.00 93.62 72 ILE A CA 1
ATOM 555 C C . ILE A 1 72 ? 6.766 -2.571 -2.780 1.00 93.62 72 ILE A C 1
ATOM 557 O O . ILE A 1 72 ? 7.094 -3.011 -3.878 1.00 93.62 72 ILE A O 1
ATOM 561 N N . ALA A 1 73 ? 7.018 -1.315 -2.403 1.00 92.19 73 ALA A N 1
ATOM 562 C CA . ALA A 1 73 ? 7.661 -0.336 -3.280 1.00 92.19 73 ALA A CA 1
ATOM 563 C C . ALA A 1 73 ? 9.021 -0.840 -3.792 1.00 92.19 73 ALA A C 1
ATOM 565 O O . ALA A 1 73 ? 9.274 -0.847 -4.996 1.00 92.19 73 ALA A O 1
ATOM 566 N N . ALA A 1 74 ? 9.860 -1.363 -2.891 1.00 91.12 74 ALA A N 1
ATOM 567 C CA . ALA A 1 74 ? 11.149 -1.945 -3.256 1.00 91.12 74 ALA A CA 1
ATOM 568 C C . ALA A 1 74 ? 11.001 -3.178 -4.168 1.00 91.12 74 ALA A C 1
ATOM 570 O O . ALA A 1 74 ? 11.733 -3.327 -5.146 1.00 91.12 74 ALA A O 1
ATOM 571 N N . ALA A 1 75 ? 10.047 -4.068 -3.875 1.00 90.56 75 ALA A N 1
ATOM 572 C CA . ALA A 1 75 ? 9.802 -5.255 -4.689 1.00 90.56 75 ALA A CA 1
ATOM 573 C C . ALA A 1 75 ? 9.321 -4.898 -6.104 1.00 90.56 75 ALA A C 1
ATOM 575 O O . ALA A 1 75 ? 9.797 -5.495 -7.068 1.00 90.56 75 ALA A O 1
ATOM 576 N N . VAL A 1 76 ? 8.425 -3.914 -6.231 1.00 91.00 76 VAL A N 1
ATOM 577 C CA . VAL A 1 76 ? 7.915 -3.431 -7.523 1.00 91.00 76 VAL A CA 1
ATOM 578 C C . VAL A 1 76 ? 9.012 -2.746 -8.330 1.00 91.00 76 VAL A C 1
ATOM 580 O O . VAL A 1 76 ? 9.090 -2.973 -9.533 1.00 91.00 76 VAL A O 1
ATOM 583 N N . ALA A 1 77 ? 9.913 -2.005 -7.683 1.00 89.50 77 ALA A N 1
ATOM 584 C CA . ALA A 1 77 ? 11.094 -1.424 -8.326 1.00 89.50 77 ALA A CA 1
ATOM 585 C C . ALA A 1 77 ? 12.144 -2.471 -8.754 1.00 89.50 77 ALA A C 1
ATOM 587 O O . ALA A 1 77 ? 13.087 -2.146 -9.469 1.00 89.50 77 ALA A O 1
ATOM 588 N N . GLY A 1 78 ? 11.986 -3.734 -8.345 1.00 89.50 78 GLY A N 1
ATOM 589 C CA . GLY A 1 78 ? 12.877 -4.819 -8.742 1.00 89.50 78 GLY A CA 1
ATOM 590 C C . GLY A 1 78 ? 14.032 -5.080 -7.783 1.00 89.50 78 GLY A C 1
ATOM 591 O O . GLY A 1 78 ? 14.997 -5.722 -8.183 1.00 89.50 78 GLY A O 1
ATOM 592 N N . ALA A 1 79 ? 13.949 -4.671 -6.512 1.00 89.44 79 ALA A N 1
ATOM 593 C CA . ALA A 1 79 ? 15.037 -4.842 -5.537 1.00 89.44 79 ALA A CA 1
ATOM 594 C C . ALA A 1 79 ? 15.553 -6.291 -5.392 1.00 89.44 79 ALA A C 1
ATOM 596 O O . ALA A 1 79 ? 16.681 -6.500 -4.960 1.00 89.44 79 ALA A O 1
ATOM 597 N N . ARG A 1 80 ? 14.743 -7.304 -5.740 1.00 80.88 80 ARG A N 1
ATOM 598 C CA . ARG A 1 80 ? 15.139 -8.725 -5.673 1.00 80.88 80 ARG A CA 1
ATOM 599 C C . ARG A 1 80 ? 15.671 -9.295 -6.986 1.00 80.88 80 ARG A C 1
ATOM 601 O O . ARG A 1 80 ? 16.425 -10.257 -6.953 1.00 80.88 80 ARG A O 1
ATOM 608 N N . THR A 1 81 ? 15.226 -8.769 -8.120 1.00 86.12 81 THR A N 1
ATOM 609 C CA . THR A 1 81 ? 15.443 -9.357 -9.456 1.00 86.12 81 THR A CA 1
ATOM 610 C C . THR A 1 81 ? 16.250 -8.448 -10.381 1.00 86.12 81 THR A C 1
ATOM 612 O O . THR A 1 81 ? 16.596 -8.862 -11.482 1.00 86.12 81 THR A O 1
ATOM 615 N N . GLY A 1 82 ? 16.502 -7.199 -9.978 1.00 86.25 82 GLY A N 1
ATOM 616 C CA . GLY A 1 82 ? 17.081 -6.147 -10.815 1.00 86.25 82 GLY A CA 1
ATOM 617 C C . GLY A 1 82 ? 16.139 -5.624 -11.905 1.00 86.25 82 GLY A C 1
ATOM 618 O O . GLY A 1 82 ? 16.535 -4.767 -12.688 1.00 86.25 82 GLY A O 1
ATOM 619 N N . LYS A 1 83 ? 14.902 -6.133 -11.981 1.00 88.12 83 LYS A N 1
ATOM 620 C CA . LYS A 1 83 ? 13.900 -5.751 -12.985 1.00 88.12 83 LYS A CA 1
ATOM 621 C C . LYS A 1 83 ? 12.583 -5.381 -12.307 1.00 88.12 83 LYS A C 1
ATOM 623 O O . LYS A 1 83 ? 12.150 -6.148 -11.441 1.00 88.12 83 LYS A O 1
ATOM 628 N N . PRO A 1 84 ? 11.925 -4.279 -12.710 1.00 88.75 84 PRO A N 1
ATOM 629 C CA . PRO A 1 84 ? 10.622 -3.917 -12.177 1.00 88.75 84 PRO A CA 1
ATOM 630 C C . PRO A 1 84 ? 9.600 -5.047 -12.323 1.00 88.75 84 PRO A C 1
ATOM 632 O O . PRO A 1 84 ? 9.575 -5.756 -13.331 1.00 88.75 84 PRO A O 1
ATOM 635 N N . MET A 1 85 ? 8.755 -5.223 -11.310 1.00 87.69 85 MET A N 1
ATOM 636 C CA . MET A 1 85 ? 7.718 -6.251 -11.319 1.00 87.69 85 MET A CA 1
ATOM 637 C C . MET A 1 85 ? 6.589 -5.863 -12.278 1.00 87.69 85 MET A C 1
ATOM 639 O O . MET A 1 85 ? 6.055 -4.754 -12.217 1.00 87.69 85 MET A O 1
ATOM 643 N N . THR A 1 86 ? 6.164 -6.803 -13.120 1.00 88.75 86 THR A N 1
ATOM 644 C CA . THR A 1 86 ? 4.949 -6.646 -13.923 1.00 88.75 86 THR A CA 1
ATOM 645 C C . THR A 1 86 ? 3.729 -6.836 -13.027 1.00 88.75 86 THR A C 1
ATOM 647 O O . THR A 1 86 ? 3.470 -7.938 -12.546 1.00 88.75 86 THR A O 1
ATOM 650 N N . ILE A 1 87 ? 2.991 -5.754 -12.790 1.00 89.06 87 ILE A N 1
ATOM 651 C CA . ILE A 1 87 ? 1.736 -5.739 -12.029 1.00 89.06 87 ILE A CA 1
ATOM 652 C C . ILE A 1 87 ? 0.660 -4.960 -12.800 1.00 89.06 87 ILE A C 1
ATOM 654 O O . ILE A 1 87 ? 1.026 -4.076 -13.585 1.00 89.06 87 ILE A O 1
ATOM 658 N N . PRO A 1 88 ? -0.637 -5.262 -12.585 1.00 89.75 88 PRO A N 1
ATOM 659 C CA . PRO A 1 88 ? -1.740 -4.533 -13.211 1.00 89.75 88 PRO A CA 1
ATOM 660 C C . PRO A 1 88 ? -1.687 -3.031 -12.912 1.00 89.75 88 PRO A C 1
ATOM 662 O O . PRO A 1 88 ? -1.253 -2.625 -11.830 1.00 89.75 88 PRO A O 1
ATOM 665 N N . THR A 1 89 ? -2.153 -2.208 -13.852 1.00 88.06 89 THR A N 1
ATOM 666 C CA . THR A 1 89 ? -2.127 -0.741 -13.729 1.00 88.06 89 THR A CA 1
ATOM 667 C C . THR A 1 89 ? -2.907 -0.257 -12.509 1.00 88.06 89 THR A C 1
ATOM 669 O O . THR A 1 89 ? -2.374 0.521 -11.727 1.00 88.06 89 THR A O 1
ATOM 672 N N . GLU A 1 90 ? -4.097 -0.807 -12.263 1.00 87.31 90 GLU A N 1
ATOM 673 C CA . GLU A 1 90 ? -4.921 -0.491 -11.085 1.00 87.31 90 GLU A CA 1
ATOM 674 C C . GLU A 1 90 ? -4.159 -0.688 -9.766 1.00 87.31 90 GLU A C 1
ATOM 676 O O . GLU A 1 90 ? -4.232 0.120 -8.838 1.00 87.31 90 GLU A O 1
ATOM 681 N N . VAL A 1 91 ? -3.364 -1.759 -9.697 1.00 90.25 91 VAL A N 1
ATOM 682 C CA . VAL A 1 91 ? -2.559 -2.084 -8.520 1.00 90.25 91 VAL A CA 1
ATOM 683 C C . VAL A 1 91 ? -1.413 -1.086 -8.367 1.00 90.25 91 VAL A C 1
ATOM 685 O O . VAL A 1 91 ? -1.132 -0.675 -7.244 1.00 90.25 91 VAL A O 1
ATOM 688 N N . LYS A 1 92 ? -0.781 -0.651 -9.468 1.00 89.50 92 LYS A N 1
ATOM 689 C CA . LYS A 1 92 ? 0.245 0.409 -9.435 1.00 89.50 92 LYS A CA 1
ATOM 690 C C . LYS A 1 92 ? -0.328 1.707 -8.884 1.00 89.50 92 LYS A C 1
ATOM 692 O O . LYS A 1 92 ? 0.221 2.236 -7.924 1.00 89.50 92 LYS A O 1
ATOM 697 N N . THR A 1 93 ? -1.465 2.154 -9.412 1.00 88.88 93 THR A N 1
ATOM 698 C CA . THR A 1 93 ? -2.134 3.380 -8.961 1.00 88.88 93 THR A CA 1
ATOM 699 C C . THR A 1 93 ? -2.507 3.298 -7.482 1.00 88.88 93 THR A C 1
ATOM 701 O O . THR A 1 93 ? -2.292 4.246 -6.727 1.00 88.88 93 THR A O 1
ATOM 704 N N . LYS A 1 94 ? -3.000 2.140 -7.021 1.00 90.12 94 LYS A N 1
ATOM 705 C CA . LYS A 1 94 ? -3.306 1.924 -5.602 1.00 90.12 94 LYS A CA 1
ATOM 706 C C . LYS A 1 94 ? -2.055 1.976 -4.722 1.00 90.12 94 LYS A C 1
ATOM 708 O O . LYS A 1 94 ? -2.100 2.572 -3.648 1.00 90.12 94 LYS A O 1
ATOM 713 N N . ILE A 1 95 ? -0.941 1.388 -5.164 1.00 90.50 95 ILE A N 1
ATOM 714 C CA . ILE A 1 95 ? 0.345 1.467 -4.454 1.00 90.50 95 ILE A CA 1
ATOM 715 C C . ILE A 1 95 ? 0.814 2.917 -4.373 1.00 90.50 95 ILE A C 1
ATOM 717 O O . ILE A 1 95 ? 1.127 3.381 -3.283 1.00 90.50 95 ILE A O 1
ATOM 721 N N . GLU A 1 96 ? 0.823 3.646 -5.487 1.00 89.31 96 GLU A N 1
ATOM 722 C CA . GLU A 1 96 ? 1.236 5.053 -5.529 1.00 89.31 96 GLU A CA 1
ATOM 723 C C . GLU A 1 96 ? 0.383 5.924 -4.605 1.00 89.31 96 GLU A C 1
ATOM 725 O O . GLU A 1 96 ? 0.933 6.697 -3.821 1.00 89.31 96 GLU A O 1
ATOM 730 N N . LYS A 1 97 ? -0.944 5.736 -4.608 1.00 88.44 97 LYS A N 1
ATOM 731 C CA . LYS A 1 97 ? -1.854 6.434 -3.692 1.00 88.44 97 LYS A CA 1
ATOM 732 C C . LYS A 1 97 ? -1.489 6.178 -2.231 1.00 88.44 97 LYS A C 1
ATOM 734 O O . LYS A 1 97 ? -1.381 7.125 -1.459 1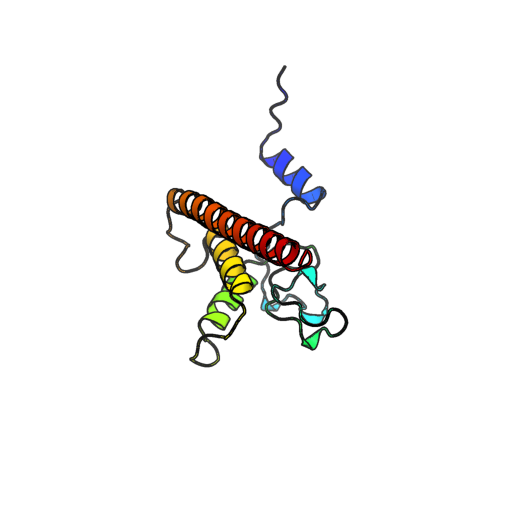.00 88.44 97 LYS A O 1
ATOM 739 N N . LEU A 1 98 ? -1.260 4.918 -1.859 1.00 89.81 98 LEU A N 1
ATOM 740 C CA . LEU A 1 98 ? -0.875 4.554 -0.494 1.00 89.81 98 LEU A CA 1
ATOM 741 C C . LEU A 1 98 ? 0.496 5.138 -0.121 1.00 89.81 98 LEU A C 1
ATOM 743 O O . LEU A 1 98 ? 0.668 5.661 0.976 1.00 89.81 98 LEU A O 1
ATOM 747 N N . LEU A 1 99 ? 1.476 5.089 -1.026 1.00 89.75 99 LEU A N 1
ATOM 748 C CA . LEU A 1 99 ? 2.809 5.638 -0.771 1.00 89.75 99 LEU A CA 1
ATOM 749 C C . LEU A 1 99 ? 2.780 7.162 -0.593 1.00 89.75 99 LEU A C 1
ATOM 751 O O . LEU A 1 99 ? 3.465 7.662 0.298 1.00 89.75 99 LEU A O 1
ATOM 755 N N . LYS A 1 100 ? 1.961 7.878 -1.372 1.00 87.19 100 LYS A N 1
ATOM 756 C CA . LYS A 1 100 ? 1.719 9.320 -1.206 1.00 87.19 100 LYS A CA 1
ATOM 757 C C . LYS A 1 100 ? 0.997 9.627 0.102 1.00 87.19 100 LYS A C 1
ATOM 759 O O . LYS A 1 100 ? 1.489 10.421 0.899 1.00 87.19 100 LYS A O 1
ATOM 764 N N . GLN A 1 101 ? -0.119 8.941 0.365 1.00 86.06 101 GLN A N 1
ATOM 765 C CA . GLN A 1 101 ? -0.927 9.113 1.578 1.00 86.06 101 GLN A CA 1
ATOM 766 C C . GLN A 1 101 ? -0.084 8.979 2.853 1.00 86.06 101 GLN A C 1
ATOM 768 O O . GLN A 1 101 ? -0.263 9.745 3.797 1.00 86.06 101 GLN A O 1
ATOM 773 N N . TYR A 1 102 ? 0.855 8.029 2.870 1.00 86.19 102 TYR A N 1
ATOM 774 C CA . TYR A 1 102 ? 1.725 7.777 4.019 1.00 86.19 102 TYR A CA 1
ATOM 775 C C . TYR A 1 102 ? 3.135 8.372 3.892 1.00 86.19 102 TYR A C 1
ATOM 777 O O . TYR A 1 102 ? 3.985 8.068 4.731 1.00 86.19 102 TYR A O 1
ATOM 785 N N . LYS A 1 103 ? 3.394 9.209 2.876 1.00 87.69 103 LYS A N 1
ATOM 786 C CA . LYS A 1 103 ? 4.675 9.906 2.651 1.00 87.69 103 LYS A CA 1
ATOM 787 C C . LYS A 1 103 ? 5.889 8.970 2.690 1.00 87.69 103 LYS A C 1
ATOM 789 O O . LYS A 1 103 ? 6.853 9.170 3.429 1.00 87.69 103 LYS A O 1
ATOM 794 N N . ILE A 1 104 ? 5.825 7.887 1.921 1.00 86.00 104 ILE A N 1
ATOM 795 C CA . ILE A 1 104 ? 6.849 6.837 1.893 1.00 86.00 104 ILE A CA 1
ATOM 796 C C . ILE A 1 104 ? 7.750 6.992 0.664 1.00 86.00 104 ILE A C 1
ATOM 798 O O . ILE A 1 104 ? 7.277 7.137 -0.460 1.00 86.00 104 ILE A O 1
ATOM 802 N N . GLY A 1 105 ? 9.065 6.853 0.861 1.00 83.62 105 GLY A N 1
ATOM 803 C CA . GLY A 1 105 ? 10.041 6.838 -0.232 1.00 83.62 105 GLY A CA 1
ATOM 804 C C . GLY A 1 105 ? 10.213 8.224 -0.849 1.00 83.62 105 GLY A C 1
ATOM 805 O O . GLY A 1 105 ? 10.443 9.186 -0.122 1.00 83.62 105 GLY A O 1
ATOM 806 N N . GLN A 1 106 ? 10.081 8.325 -2.174 1.00 79.12 106 GLN A N 1
ATOM 807 C CA . GLN A 1 106 ? 10.198 9.599 -2.899 1.00 79.12 106 GLN A CA 1
ATOM 808 C C . GLN A 1 106 ? 9.147 10.640 -2.475 1.00 79.12 106 GLN A C 1
ATOM 810 O O . GLN A 1 106 ? 9.398 11.835 -2.560 1.00 79.12 106 GLN A O 1
ATOM 815 N N . TYR A 1 107 ? 8.021 10.183 -1.922 1.00 81.94 107 TYR A N 1
ATOM 816 C CA . TYR A 1 107 ? 6.916 11.022 -1.453 1.00 81.94 107 TYR A CA 1
ATOM 817 C C . TYR A 1 107 ? 7.095 11.539 -0.018 1.00 81.94 107 TYR A C 1
ATOM 819 O O . TYR A 1 107 ? 6.214 12.211 0.509 1.00 81.94 107 TYR A O 1
ATOM 827 N N . ALA A 1 108 ? 8.213 11.224 0.647 1.00 76.44 108 ALA A N 1
ATOM 828 C CA . ALA A 1 108 ? 8.485 11.708 2.002 1.00 76.44 108 ALA A CA 1
ATOM 829 C C . ALA A 1 108 ? 8.591 13.242 2.079 1.00 76.44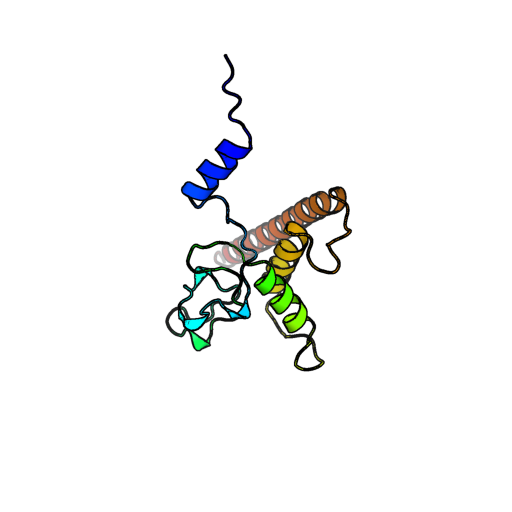 108 ALA A C 1
ATOM 831 O O . ALA A 1 108 ? 8.302 13.823 3.125 1.00 76.44 108 ALA A O 1
ATOM 832 N N . ASN A 1 109 ? 8.968 13.876 0.963 1.00 69.56 109 ASN A N 1
ATOM 833 C CA . ASN A 1 109 ? 9.257 15.305 0.870 1.00 69.56 109 ASN A CA 1
ATOM 834 C C . ASN A 1 109 ? 8.274 16.086 -0.026 1.00 69.56 109 ASN A C 1
ATOM 836 O O . ASN A 1 109 ? 8.468 17.286 -0.192 1.00 69.56 109 ASN A O 1
ATOM 840 N N . GLU A 1 110 ? 7.250 15.447 -0.609 1.00 60.91 110 GLU A N 1
ATOM 841 C CA . GLU A 1 110 ? 6.230 16.168 -1.393 1.00 60.91 110 GLU A CA 1
ATOM 842 C C . GLU A 1 110 ? 5.371 17.044 -0.461 1.00 60.91 110 GLU A C 1
ATOM 844 O O . GLU A 1 110 ? 4.926 16.598 0.610 1.00 60.91 110 GLU A O 1
ATOM 849 N N . SER A 1 111 ? 5.176 18.315 -0.839 1.00 53.44 111 SER A N 1
ATOM 850 C CA . SER A 1 111 ? 4.324 19.240 -0.089 1.00 53.44 111 SER A CA 1
ATOM 851 C C . SER A 1 111 ? 2.862 18.787 -0.194 1.00 53.44 111 SER A C 1
ATOM 853 O O . SER A 1 111 ? 2.466 18.053 -1.099 1.00 53.44 111 SER A O 1
ATOM 855 N N . ALA A 1 112 ? 2.025 19.184 0.767 1.00 53.03 112 ALA A N 1
ATOM 856 C CA . ALA A 1 112 ? 0.619 18.770 0.810 1.00 53.03 112 ALA A CA 1
ATOM 857 C C . ALA A 1 112 ? -0.211 19.258 -0.400 1.00 53.03 112 ALA A C 1
ATOM 859 O O . ALA A 1 112 ? -1.328 18.783 -0.601 1.00 53.03 112 ALA A O 1
ATOM 860 N N . GLU A 1 113 ? 0.320 20.184 -1.201 1.00 52.44 113 GLU A N 1
ATOM 861 C CA . GLU A 1 113 ? -0.367 20.786 -2.346 1.00 52.44 113 GLU A CA 1
ATOM 862 C C . GLU A 1 113 ? -0.461 19.822 -3.545 1.00 52.44 113 GLU A C 1
ATOM 864 O O . GLU A 1 113 ? -1.503 19.771 -4.206 1.00 52.44 113 GLU A O 1
ATOM 869 N N . ASP A 1 114 ? 0.546 18.965 -3.749 1.00 52.88 114 ASP A N 1
ATOM 870 C CA . ASP A 1 114 ? 0.633 18.050 -4.901 1.00 52.88 114 ASP A CA 1
ATOM 871 C C . ASP A 1 114 ? -0.366 16.878 -4.837 1.00 52.88 114 ASP A C 1
ATOM 873 O O . ASP A 1 114 ? -0.773 16.317 -5.860 1.00 52.88 114 ASP A O 1
ATOM 877 N N . VAL A 1 115 ? -0.827 16.522 -3.633 1.00 51.78 115 VAL A N 1
ATOM 878 C CA . VAL A 1 115 ? -1.806 15.439 -3.425 1.00 51.78 115 VAL A CA 1
ATOM 879 C C . VAL A 1 115 ? -3.197 15.845 -3.932 1.00 51.78 115 VAL A C 1
ATOM 881 O O . VAL A 1 115 ? -3.907 15.016 -4.502 1.00 51.78 115 VAL A O 1
ATOM 884 N N . SER A 1 116 ? -3.563 17.126 -3.802 1.00 52.91 116 SER A N 1
ATOM 885 C CA . SER A 1 116 ? -4.874 17.644 -4.226 1.00 52.91 116 SER A CA 1
ATOM 886 C C . SER A 1 116 ? -5.045 17.673 -5.751 1.00 52.91 116 SER A C 1
ATOM 888 O O . SER A 1 116 ? -6.124 17.384 -6.274 1.00 52.91 116 SER A O 1
ATOM 890 N N . TYR A 1 117 ? -3.962 17.957 -6.480 1.00 55.72 117 TYR A N 1
ATOM 891 C CA . TYR A 1 117 ? -3.973 18.018 -7.939 1.00 55.72 117 TYR A CA 1
ATOM 892 C C . TYR A 1 117 ? -4.222 16.632 -8.550 1.00 55.72 117 TYR A C 1
ATOM 894 O O . TYR A 1 117 ? -5.041 16.485 -9.458 1.00 55.72 117 TYR A O 1
ATOM 902 N N . PHE A 1 118 ? -3.606 15.592 -7.984 1.00 52.44 118 PHE A N 1
ATOM 903 C CA . PHE A 1 118 ? -3.715 14.220 -8.484 1.00 52.44 118 PHE A CA 1
ATOM 904 C C . PHE A 1 118 ? -5.102 13.600 -8.249 1.00 52.44 118 PHE A C 1
ATOM 906 O O . PHE A 1 118 ? -5.606 12.874 -9.106 1.00 52.44 118 PHE A O 1
ATOM 913 N N . GLU A 1 119 ? -5.757 13.905 -7.120 1.00 56.88 119 GLU A N 1
ATOM 914 C CA . GLU A 1 119 ? -7.146 13.479 -6.881 1.00 56.88 119 GLU A CA 1
ATOM 915 C C . GLU A 1 119 ? -8.104 14.096 -7.906 1.00 56.88 119 GLU A C 1
ATOM 917 O O . GLU A 1 119 ? -9.002 13.413 -8.403 1.00 56.88 119 GLU A O 1
ATOM 922 N N . SER A 1 120 ? -7.859 15.349 -8.303 1.00 58.72 120 SER A N 1
ATOM 923 C CA . SER A 1 120 ? -8.626 16.006 -9.364 1.00 58.72 120 SER A CA 1
ATOM 924 C C . SER A 1 120 ? -8.394 15.378 -10.747 1.00 58.72 120 SER A C 1
ATOM 926 O O . SER A 1 120 ? -9.305 15.342 -11.573 1.00 58.72 120 SER A O 1
ATOM 928 N N . GLU A 1 121 ? -7.194 14.856 -11.012 1.00 63.38 121 GLU A N 1
ATOM 929 C CA . GLU A 1 121 ? -6.816 14.271 -12.303 1.00 63.38 121 GLU A CA 1
ATOM 930 C C . GLU A 1 121 ? -7.320 12.826 -12.455 1.00 63.38 121 GLU A C 1
ATOM 932 O O . GLU A 1 121 ? -7.836 12.449 -13.506 1.00 63.38 121 GLU A O 1
ATOM 937 N N . LEU A 1 122 ? -7.293 12.042 -11.373 1.00 59.50 122 LEU A N 1
ATOM 938 C CA . LEU A 1 122 ? -7.895 10.705 -11.332 1.00 59.50 122 LEU A CA 1
ATOM 939 C C . LEU A 1 122 ? -9.423 10.755 -11.414 1.00 59.50 122 LEU A C 1
ATOM 941 O O . LEU A 1 122 ? -10.025 9.919 -12.088 1.00 59.50 122 LEU A O 1
ATOM 945 N N . ALA A 1 123 ? -10.058 11.754 -10.792 1.00 67.19 123 ALA A N 1
ATOM 946 C CA . ALA A 1 123 ? -11.492 11.979 -10.957 1.00 67.19 123 ALA A CA 1
ATOM 947 C C . ALA A 1 123 ? -11.858 12.243 -12.428 1.00 67.19 123 ALA A C 1
ATOM 949 O O . ALA A 1 123 ? -12.865 11.729 -12.912 1.00 67.19 123 ALA A O 1
ATOM 950 N N . LYS A 1 124 ? -11.012 12.979 -13.165 1.00 67.31 124 LYS A N 1
ATOM 951 C CA . LYS A 1 124 ? -11.196 13.205 -14.608 1.00 67.31 124 LYS A CA 1
ATOM 952 C C . LYS A 1 124 ? -11.016 11.923 -15.422 1.00 67.31 124 LYS A C 1
ATOM 954 O O . LYS A 1 124 ? -11.789 11.694 -16.345 1.00 67.31 124 LYS A O 1
ATOM 959 N N . LEU A 1 125 ? -10.033 11.084 -15.091 1.00 62.22 125 LEU A N 1
ATOM 960 C CA . LEU A 1 125 ? -9.804 9.818 -15.798 1.00 62.22 125 LEU A CA 1
ATOM 961 C C . LEU A 1 125 ? -10.952 8.824 -15.597 1.00 62.22 125 LEU A C 1
ATOM 963 O O . LEU A 1 125 ? -11.462 8.297 -16.582 1.00 62.22 125 LEU A O 1
ATOM 967 N N . ASN A 1 126 ? -11.425 8.650 -14.360 1.00 61.75 126 ASN A N 1
ATOM 968 C CA . ASN A 1 126 ? -12.572 7.785 -14.074 1.00 61.75 126 ASN A CA 1
ATOM 969 C C . ASN A 1 126 ? -13.842 8.283 -14.777 1.00 61.75 126 ASN A C 1
ATOM 971 O O . ASN A 1 126 ? -14.585 7.491 -15.346 1.00 61.75 126 ASN A O 1
ATOM 975 N N . PHE A 1 127 ? -14.064 9.601 -14.801 1.00 63.75 127 PHE A N 1
ATOM 976 C CA . PHE A 1 127 ? -15.188 10.199 -15.522 1.00 63.75 127 PHE A CA 1
ATOM 977 C C . PHE A 1 127 ? -15.131 9.915 -17.034 1.00 63.75 127 PHE A C 1
ATOM 979 O O . PHE A 1 127 ? -16.147 9.611 -17.655 1.00 63.75 127 PHE A O 1
ATOM 986 N N . LEU A 1 128 ? -13.939 9.959 -17.635 1.00 58.50 128 LEU A N 1
ATOM 987 C CA . LEU A 1 128 ? -13.748 9.656 -19.055 1.00 58.50 128 LEU A CA 1
ATOM 988 C C . LEU A 1 128 ? -13.932 8.168 -19.385 1.00 58.50 128 LEU A C 1
ATOM 990 O O . LEU A 1 128 ? -14.382 7.847 -20.485 1.00 58.50 128 LEU A O 1
ATOM 994 N N . GLU A 1 129 ? -13.596 7.262 -18.466 1.00 61.16 129 GLU A N 1
ATOM 995 C CA . GLU A 1 129 ? -13.871 5.830 -18.628 1.00 61.16 129 GLU A CA 1
ATOM 996 C C . GLU A 1 129 ? -15.372 5.534 -18.557 1.00 61.16 129 GLU A C 1
ATOM 998 O O . GLU A 1 129 ? -15.888 4.842 -19.434 1.00 61.16 129 GLU A O 1
ATOM 1003 N N . THR A 1 130 ? -16.099 6.161 -17.625 1.00 59.19 130 THR A N 1
ATOM 1004 C CA . THR A 1 130 ? -17.566 6.055 -17.546 1.00 59.19 130 THR A CA 1
ATOM 1005 C C . THR A 1 130 ? -18.246 6.513 -18.844 1.00 59.19 130 THR A C 1
ATOM 1007 O O . THR A 1 130 ? -19.098 5.809 -19.382 1.00 59.19 130 THR A O 1
ATOM 1010 N N . ILE A 1 131 ? -17.809 7.634 -19.430 1.00 58.09 131 ILE A N 1
ATOM 1011 C CA . ILE A 1 131 ? -18.357 8.127 -20.709 1.00 58.09 131 ILE A CA 1
ATOM 1012 C C . ILE A 1 131 ? -18.079 7.159 -21.872 1.00 58.09 131 ILE A C 1
ATOM 1014 O O . ILE A 1 131 ? -18.882 7.050 -22.805 1.00 58.09 131 ILE A O 1
ATOM 1018 N N . LYS A 1 132 ? -16.941 6.453 -21.863 1.00 59.28 132 LYS A N 1
ATOM 1019 C CA . LYS A 1 132 ? -16.636 5.456 -22.899 1.00 59.28 132 LYS A CA 1
ATOM 1020 C C . LYS A 1 132 ? -17.560 4.245 -22.797 1.00 59.28 132 LYS A C 1
ATOM 1022 O O . LYS A 1 132 ? -18.065 3.799 -23.826 1.00 59.28 132 LYS A O 1
ATOM 1027 N N . GLU A 1 133 ? -17.826 3.736 -21.599 1.00 58.56 133 GLU A N 1
ATOM 1028 C CA . GLU A 1 133 ? -18.729 2.592 -21.396 1.00 58.56 133 GLU A CA 1
ATOM 1029 C C . GLU A 1 133 ? -20.177 2.914 -21.806 1.00 58.56 133 GLU A C 1
ATOM 1031 O O . GLU A 1 133 ? -20.835 2.111 -22.480 1.00 58.56 133 GLU A O 1
ATOM 1036 N N . GLU A 1 134 ? -20.649 4.126 -21.506 1.00 56.66 134 GLU A N 1
ATOM 1037 C CA . GLU A 1 134 ? -21.984 4.590 -21.898 1.00 56.66 134 GLU A CA 1
ATOM 1038 C C . GLU A 1 134 ? -22.128 4.732 -23.423 1.00 56.66 134 GLU A C 1
ATOM 1040 O O . GLU A 1 134 ? -23.091 4.229 -24.005 1.00 56.66 134 GLU A O 1
ATOM 1045 N N . ASN A 1 135 ? -21.136 5.311 -24.111 1.00 53.25 135 ASN A N 1
ATOM 1046 C CA . ASN A 1 135 ? -21.171 5.439 -25.575 1.00 53.25 135 ASN A CA 1
ATOM 1047 C C . ASN A 1 135 ? -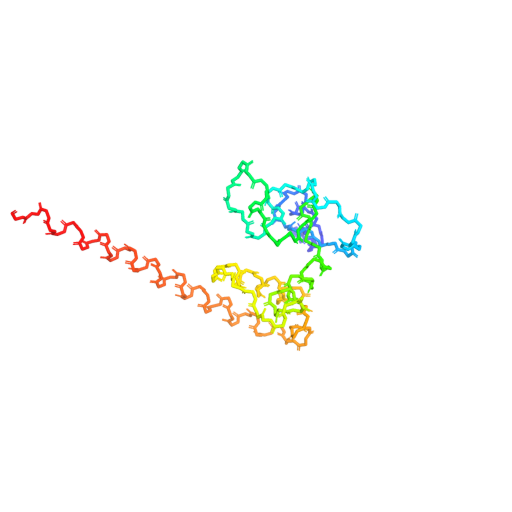21.036 4.094 -26.304 1.00 53.25 135 ASN A C 1
ATOM 1049 O O . ASN A 1 135 ? -21.610 3.910 -27.379 1.00 53.25 135 ASN A O 1
ATOM 1053 N N . THR A 1 136 ? -20.329 3.127 -25.715 1.00 52.25 136 THR A N 1
ATOM 1054 C CA . THR A 1 136 ? -20.242 1.772 -26.278 1.00 52.25 136 THR A CA 1
ATOM 1055 C C . THR A 1 136 ? -21.591 1.054 -26.167 1.00 52.25 136 THR A C 1
ATOM 1057 O O . THR A 1 136 ? -22.003 0.365 -27.095 1.00 52.25 136 THR A O 1
ATOM 1060 N N . THR A 1 137 ? -22.331 1.274 -25.077 1.00 49.22 137 THR A N 1
ATOM 1061 C CA . THR A 1 137 ? -23.662 0.681 -24.860 1.00 49.22 137 THR A CA 1
ATOM 1062 C C . THR A 1 137 ? -24.716 1.256 -25.813 1.00 49.22 137 THR A C 1
ATOM 1064 O O . THR A 1 137 ? -25.561 0.514 -26.317 1.00 49.22 137 THR A O 1
ATOM 1067 N N . ILE A 1 138 ? -24.638 2.553 -26.129 1.00 51.00 138 ILE A N 1
ATOM 1068 C CA . ILE A 1 138 ? -25.545 3.206 -27.087 1.00 51.00 138 ILE A CA 1
ATOM 1069 C C . ILE A 1 138 ? -25.282 2.706 -28.522 1.00 51.00 138 ILE A C 1
ATOM 1071 O O . ILE A 1 138 ? -26.232 2.414 -29.249 1.00 51.00 138 ILE A O 1
ATOM 1075 N N . GLY A 1 139 ? -24.018 2.475 -28.902 1.00 47.25 139 GLY A N 1
ATOM 1076 C CA . GLY A 1 139 ? -23.652 1.942 -30.224 1.00 47.25 139 GLY A CA 1
ATOM 1077 C C . GLY A 1 139 ? -24.135 0.511 -30.515 1.00 47.25 139 GLY A C 1
ATOM 1078 O O . GLY A 1 139 ? -24.304 0.146 -31.677 1.00 47.25 139 GLY A O 1
ATOM 1079 N N . PHE A 1 140 ? -24.418 -0.302 -29.489 1.00 42.69 140 PHE A N 1
ATOM 1080 C CA . PHE A 1 140 ? -24.997 -1.643 -29.669 1.00 42.69 140 PHE A CA 1
ATOM 1081 C C . PHE A 1 140 ? -26.529 -1.641 -29.811 1.00 42.69 140 PHE A C 1
ATOM 1083 O O . PHE A 1 140 ? -27.085 -2.598 -30.357 1.00 42.69 140 PHE A O 1
ATOM 1090 N N . TYR A 1 141 ? -27.223 -0.589 -29.360 1.00 45.50 141 TYR A N 1
ATOM 1091 C CA . TYR A 1 141 ? -28.688 -0.510 -29.441 1.00 45.50 141 TYR A CA 1
ATOM 1092 C C . TYR A 1 141 ? -29.212 0.001 -30.791 1.00 45.50 141 TYR A C 1
ATOM 1094 O O . TYR A 1 141 ? -30.359 -0.291 -31.134 1.00 45.50 141 TYR A O 1
ATOM 1102 N N . GLU A 1 142 ? -28.388 0.675 -31.599 1.00 49.06 142 GLU A N 1
ATOM 1103 C CA . GLU A 1 142 ? -28.789 1.119 -32.945 1.00 49.06 142 GLU A CA 1
ATOM 1104 C C . GLU A 1 142 ? -28.602 0.054 -34.043 1.00 49.06 142 GLU A C 1
ATOM 1106 O O . GLU A 1 142 ? -29.199 0.177 -35.108 1.00 49.06 142 GLU A O 1
ATOM 1111 N N . TYR A 1 143 ? -27.886 -1.052 -33.792 1.00 42.06 143 TYR A N 1
ATOM 1112 C CA . TYR A 1 143 ? -27.646 -2.100 -34.807 1.00 42.06 143 TYR A CA 1
ATOM 1113 C C . TYR A 1 143 ? -28.675 -3.256 -34.806 1.00 42.06 143 TYR A C 1
ATOM 1115 O O . TYR A 1 143 ? -28.534 -4.221 -35.550 1.00 42.06 143 TYR A O 1
ATOM 1123 N N . ARG A 1 144 ? -29.725 -3.200 -33.969 1.00 47.66 144 ARG A N 1
ATOM 1124 C CA . ARG A 1 144 ? -30.813 -4.212 -33.924 1.00 47.66 144 ARG A CA 1
ATOM 1125 C C . ARG A 1 144 ? -32.176 -3.700 -34.408 1.00 47.66 144 ARG A C 1
ATOM 1127 O O . ARG A 1 144 ? -33.198 -4.330 -34.141 1.00 47.66 144 ARG A O 1
ATOM 1134 N N . ARG A 1 145 ? -32.205 -2.575 -35.128 1.00 47.19 145 ARG A N 1
ATOM 1135 C CA . ARG A 1 145 ? -33.381 -2.112 -35.885 1.00 47.19 145 ARG A CA 1
ATOM 1136 C C . ARG A 1 145 ? -33.022 -1.832 -37.346 1.00 47.19 145 ARG A C 1
ATOM 1138 O O . ARG A 1 145 ? -33.096 -0.696 -37.797 1.00 47.19 145 ARG A O 1
ATOM 1145 N N . THR A 1 146 ? -32.671 -2.879 -38.075 1.00 45.19 146 THR A N 1
ATOM 1146 C CA . THR A 1 146 ? -32.824 -2.957 -39.536 1.00 45.19 146 THR A CA 1
ATOM 1147 C C . THR A 1 146 ? -33.261 -4.359 -39.886 1.00 45.19 146 THR A C 1
ATOM 1149 O O . THR A 1 146 ? -32.629 -5.287 -39.328 1.00 45.19 146 THR A O 1
#

Secondary structure (DSSP, 8-state):
------HHHHHHHHHHTTSS--EE-S-TTTS-TTT--GGGEEE-S-TT-GGG-EEE-B-TTSPEEHHHHHHHHHHHTTTTTSS-----HHHHHHHHHHHHHTT-GGGGG--THHHHHHHHHHHHHHHHHHHHHHHHHHHHHGGG--